Protein AF-A0A538SLN0-F1 (afdb_monomer_lite)

Sequence (175 aa):
MKGQFVSRYSLSHVSDPDLVRGLASAVGQDRSATAVVLAHLAEFDARRLYVPAAFPSTYLYCLHELHLSEDAAYKRIQAARAARQFPAIFEAMAEGRLHLRGVNLLAPYLTPENADALLQAAANKTTREIEQLLAERFPRSETLALVQAIPRHRPCPRTSVRRCPFRRARRTASE

Foldseek 3Di:
DDDPPPPPPDCVVPDPVRVVVVVVVVVLVVLLVLLVVLQVLLVCQVVVVCVVVVHPHSQVCCCPVVVDDNVRSVLSNLLSVLCVVPVVSSVLSSRVQDDSLLSNLCSVVDDPVCNVVLSVVSGPDDPVVSVVVCCVVPPPPPPPPPPPPDPDDDPDPDDDDPDDDDDDDDDDDDD

Structure (mmCIF, N/CA/C/O backbone):
data_AF-A0A538SLN0-F1
#
_entry.id   AF-A0A538SLN0-F1
#
loop_
_atom_site.group_PDB
_atom_site.id
_atom_site.type_symbol
_atom_site.label_atom_id
_atom_site.label_alt_id
_atom_site.label_comp_id
_atom_site.label_asym_id
_atom_site.label_entity_id
_atom_site.label_seq_id
_atom_site.pdbx_PDB_ins_code
_atom_site.Cartn_x
_atom_site.Cartn_y
_atom_site.Cartn_z
_atom_site.occupancy
_atom_site.B_iso_or_equiv
_atom_site.auth_seq_id
_atom_site.auth_comp_id
_atom_site.auth_asym_id
_atom_site.auth_atom_id
_atom_site.pdbx_PDB_model_num
ATOM 1 N N . MET A 1 1 ? 24.885 -24.622 -32.266 1.00 38.75 1 MET A N 1
ATOM 2 C CA . MET A 1 1 ? 23.786 -24.116 -31.415 1.00 38.75 1 MET A CA 1
ATOM 3 C C . MET A 1 1 ? 24.376 -23.649 -30.091 1.00 38.75 1 MET A C 1
ATOM 5 O O . MET A 1 1 ? 24.806 -24.488 -29.314 1.00 38.75 1 MET A O 1
ATOM 9 N N . LYS A 1 2 ? 24.490 -22.338 -29.854 1.00 40.22 2 LYS A N 1
ATOM 10 C CA . LYS A 1 2 ? 24.862 -21.797 -28.536 1.00 40.22 2 LYS A CA 1
ATOM 11 C C . LYS A 1 2 ? 23.655 -21.030 -28.011 1.00 40.22 2 LYS A C 1
ATOM 13 O O . LYS A 1 2 ? 23.376 -19.937 -28.488 1.00 40.22 2 LYS A O 1
ATOM 18 N N . GLY A 1 3 ? 22.909 -21.649 -27.101 1.00 48.75 3 GLY A N 1
ATOM 19 C CA . GLY A 1 3 ? 21.837 -20.978 -26.377 1.00 48.75 3 GLY A CA 1
ATOM 20 C C . GLY A 1 3 ? 22.459 -19.972 -25.419 1.00 48.75 3 GLY A C 1
ATOM 21 O O . GLY A 1 3 ? 23.083 -20.361 -24.435 1.00 48.75 3 GLY A O 1
ATOM 22 N N . GLN A 1 4 ? 22.340 -18.683 -25.728 1.00 55.88 4 GLN A N 1
ATOM 23 C CA . GLN A 1 4 ? 22.561 -17.640 -24.735 1.00 55.88 4 GLN A CA 1
ATOM 24 C C . GLN A 1 4 ? 21.458 -17.771 -23.686 1.00 55.88 4 GLN A C 1
ATOM 26 O O . GLN A 1 4 ? 20.290 -17.517 -23.971 1.00 55.88 4 GLN A O 1
ATOM 31 N N . PHE A 1 5 ? 21.829 -18.156 -22.466 1.00 55.94 5 PHE A N 1
ATOM 32 C CA . PHE A 1 5 ? 20.989 -17.917 -21.299 1.00 55.94 5 PHE A CA 1
ATOM 33 C C . PHE A 1 5 ? 21.008 -16.413 -21.026 1.00 55.94 5 PHE A C 1
ATOM 35 O O . PHE A 1 5 ? 21.814 -15.914 -20.242 1.00 55.94 5 PHE A O 1
ATOM 42 N N . VAL A 1 6 ? 20.160 -15.667 -21.732 1.00 64.19 6 VAL A N 1
ATOM 43 C CA . VAL A 1 6 ? 19.895 -14.275 -21.381 1.00 64.19 6 VAL A CA 1
ATOM 44 C C . VAL A 1 6 ? 19.173 -14.312 -20.039 1.00 64.19 6 VAL A C 1
ATOM 46 O O . VAL A 1 6 ? 18.094 -14.892 -19.919 1.00 64.19 6 VAL A O 1
ATOM 49 N N . SER A 1 7 ? 19.807 -13.758 -19.003 1.00 82.44 7 SER A N 1
ATOM 50 C CA . SER A 1 7 ? 19.162 -13.584 -17.702 1.00 82.44 7 SER A CA 1
ATOM 51 C C . SER A 1 7 ? 17.838 -12.854 -17.907 1.00 82.44 7 SER A C 1
ATOM 53 O O . SER A 1 7 ? 17.802 -11.844 -18.608 1.00 82.44 7 SER A O 1
ATOM 55 N N . ARG A 1 8 ? 16.768 -13.318 -17.253 1.00 84.31 8 ARG A N 1
ATOM 56 C CA . ARG A 1 8 ? 15.438 -12.683 -17.292 1.00 84.31 8 ARG A CA 1
ATOM 57 C C . ARG A 1 8 ? 15.473 -11.186 -16.944 1.00 84.31 8 ARG A C 1
ATOM 59 O O . ARG A 1 8 ? 14.559 -10.455 -17.303 1.00 84.31 8 ARG A O 1
ATOM 66 N N . TYR A 1 9 ? 16.518 -10.740 -16.250 1.00 87.75 9 TYR A N 1
ATOM 67 C CA . TYR A 1 9 ? 16.707 -9.359 -15.810 1.00 87.75 9 TYR A CA 1
ATOM 68 C C . TYR A 1 9 ? 17.634 -8.534 -16.721 1.00 87.75 9 TYR A C 1
ATOM 70 O O . TYR A 1 9 ? 17.877 -7.364 -16.443 1.00 87.75 9 TYR A O 1
ATOM 78 N N . SER A 1 10 ? 18.175 -9.116 -17.797 1.00 93.25 10 SER A N 1
ATOM 79 C CA . SER A 1 10 ? 19.010 -8.397 -18.762 1.00 93.25 10 SER A CA 1
ATOM 80 C C . SER A 1 10 ? 18.136 -7.747 -19.833 1.00 93.25 10 SER A C 1
ATOM 82 O O . SER A 1 10 ? 17.541 -8.440 -20.652 1.00 93.25 10 SER A O 1
ATOM 84 N N . LEU A 1 11 ? 18.076 -6.413 -19.835 1.00 93.56 11 LEU A N 1
ATOM 85 C CA . LEU A 1 11 ? 17.274 -5.621 -20.780 1.00 93.56 11 LEU A CA 1
ATOM 86 C C . LEU A 1 11 ? 18.130 -4.860 -21.806 1.00 93.56 11 LEU A C 1
ATOM 88 O O . LEU A 1 11 ? 17.611 -4.028 -22.537 1.00 93.56 11 LEU A O 1
ATOM 92 N N . SER A 1 12 ? 19.432 -5.152 -21.904 1.00 92.75 12 SER A N 1
ATOM 93 C CA . SER A 1 12 ? 20.372 -4.442 -22.793 1.00 92.75 12 SER A CA 1
ATOM 94 C C . SER A 1 12 ? 20.093 -4.612 -24.291 1.00 92.75 12 SER A C 1
ATOM 96 O O . SER A 1 12 ? 20.708 -3.940 -25.109 1.00 92.75 12 SER A O 1
ATOM 98 N N . HIS A 1 13 ? 19.209 -5.541 -24.650 1.00 89.88 13 HIS A N 1
ATOM 99 C CA . HIS A 1 13 ? 18.777 -5.810 -26.020 1.00 89.88 13 HIS A CA 1
ATOM 100 C C . HIS A 1 13 ? 17.429 -5.151 -26.362 1.00 89.88 13 HIS A C 1
ATOM 102 O O . HIS A 1 13 ? 16.971 -5.261 -27.497 1.00 89.88 13 HIS A O 1
ATOM 108 N N . VAL A 1 14 ? 16.772 -4.515 -25.386 1.00 93.75 14 VAL A N 1
ATOM 109 C CA . VAL A 1 14 ? 15.474 -3.853 -25.553 1.00 93.75 14 VAL A CA 1
ATOM 110 C C . VAL A 1 14 ? 15.706 -2.420 -26.027 1.00 93.75 14 VAL A C 1
ATOM 112 O O . VAL A 1 14 ? 16.614 -1.749 -25.543 1.00 93.75 14 VAL A O 1
ATOM 115 N N . SER A 1 15 ? 14.891 -1.950 -26.972 1.00 96.69 15 SER A N 1
ATOM 116 C CA . SER A 1 15 ? 14.967 -0.569 -27.457 1.00 96.69 15 SER A CA 1
ATOM 117 C C . SER A 1 15 ? 14.507 0.428 -26.386 1.00 96.69 15 SER A C 1
ATOM 119 O O . SER A 1 15 ? 13.647 0.105 -25.568 1.00 96.69 15 SER A O 1
ATOM 121 N N . ASP A 1 16 ? 15.012 1.663 -26.416 1.00 97.62 16 ASP A N 1
ATOM 122 C CA . ASP A 1 16 ? 14.587 2.727 -25.494 1.00 97.62 16 ASP A CA 1
ATOM 123 C C . ASP A 1 16 ? 13.054 2.928 -25.425 1.00 97.62 16 ASP A C 1
ATOM 125 O O . ASP A 1 16 ? 12.511 2.935 -24.314 1.00 97.62 16 ASP A O 1
ATOM 129 N N . PRO A 1 17 ? 12.302 3.051 -26.544 1.00 97.38 17 PRO A N 1
ATOM 130 C CA . PRO A 1 17 ? 10.849 3.223 -26.470 1.00 97.38 17 PRO A CA 1
ATOM 131 C C . PRO A 1 17 ? 10.124 1.993 -25.907 1.00 97.38 17 PRO A C 1
ATOM 133 O O . PRO A 1 17 ? 9.121 2.145 -25.201 1.00 97.38 17 PRO A O 1
ATOM 136 N N . ASP A 1 18 ? 10.621 0.782 -26.175 1.00 96.88 18 ASP A N 1
ATOM 137 C CA . ASP A 1 18 ? 1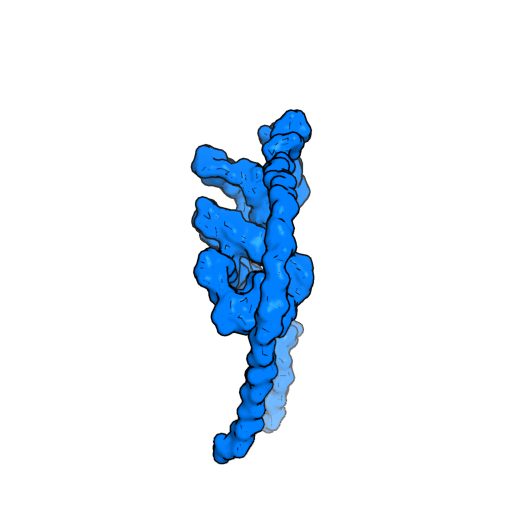0.053 -0.441 -25.603 1.00 96.88 18 ASP A CA 1
ATOM 138 C C . ASP A 1 18 ? 10.379 -0.565 -24.113 1.00 96.88 18 ASP A C 1
ATOM 140 O O . ASP A 1 18 ? 9.531 -1.003 -23.335 1.00 96.88 18 ASP A O 1
ATOM 144 N N . LEU A 1 19 ? 11.565 -0.119 -23.692 1.00 96.56 19 LEU A N 1
ATOM 145 C CA . LEU A 1 19 ? 11.981 -0.103 -22.294 1.00 96.56 19 LEU A CA 1
ATOM 146 C C . LEU A 1 19 ? 11.120 0.861 -21.472 1.00 96.56 19 LEU A C 1
ATOM 148 O O . LEU A 1 19 ? 10.648 0.491 -20.398 1.00 96.56 19 LEU A O 1
ATOM 152 N N . VAL A 1 20 ? 10.843 2.064 -21.989 1.00 98.06 20 VAL A N 1
ATOM 153 C CA . VAL A 1 20 ? 9.948 3.036 -21.337 1.00 98.06 20 VAL A CA 1
ATOM 154 C C . VAL A 1 20 ? 8.532 2.470 -21.191 1.00 98.06 20 VAL A C 1
ATOM 156 O O . VAL A 1 20 ? 7.943 2.537 -20.109 1.00 98.06 20 VAL A O 1
ATOM 159 N N . ARG A 1 21 ? 7.987 1.859 -22.253 1.00 97.75 21 ARG A N 1
ATOM 160 C CA . ARG A 1 21 ? 6.654 1.233 -22.216 1.00 97.75 21 ARG A CA 1
ATOM 161 C C . ARG A 1 21 ? 6.613 0.045 -21.254 1.00 97.75 21 ARG A C 1
ATOM 163 O O . ARG A 1 21 ? 5.665 -0.091 -20.480 1.00 97.75 21 ARG A O 1
ATOM 170 N N . GLY A 1 22 ? 7.648 -0.791 -21.286 1.00 96.62 22 GLY A N 1
ATOM 171 C CA . GLY A 1 22 ? 7.808 -1.942 -20.406 1.00 96.62 22 GLY A CA 1
ATOM 172 C C . GLY A 1 22 ? 7.882 -1.534 -18.938 1.00 96.62 22 GLY A C 1
ATOM 173 O O . GLY A 1 22 ? 7.190 -2.122 -18.110 1.00 96.62 22 GLY A O 1
ATOM 174 N N . LEU A 1 23 ? 8.637 -0.478 -18.620 1.00 96.94 23 LEU A N 1
ATOM 175 C CA . LEU A 1 23 ? 8.727 0.073 -17.270 1.00 96.94 23 LEU A CA 1
ATOM 176 C C . LEU A 1 23 ? 7.368 0.584 -16.776 1.00 96.94 23 LEU A C 1
ATOM 178 O O . LEU A 1 23 ? 6.952 0.235 -15.674 1.00 96.94 23 LEU A O 1
ATOM 182 N N . ALA A 1 24 ? 6.651 1.363 -17.592 1.00 96.88 24 ALA A N 1
ATOM 183 C CA . ALA A 1 24 ? 5.323 1.862 -17.232 1.00 96.88 24 ALA A CA 1
ATOM 184 C C . ALA A 1 24 ? 4.331 0.713 -16.967 1.00 96.88 24 ALA A C 1
ATOM 186 O O . ALA A 1 24 ? 3.612 0.729 -15.966 1.00 96.88 24 ALA A O 1
ATOM 187 N N . SER A 1 25 ? 4.346 -0.319 -17.817 1.00 96.56 25 SER A N 1
ATOM 188 C CA . SER A 1 25 ? 3.527 -1.522 -17.636 1.00 96.56 25 SER A CA 1
ATOM 189 C C . SER A 1 25 ? 3.895 -2.284 -16.362 1.00 96.56 25 SER A C 1
ATOM 191 O O . SER A 1 25 ? 3.007 -2.684 -15.610 1.00 96.56 25 SER A O 1
ATOM 193 N N . ALA A 1 26 ? 5.189 -2.480 -16.095 1.00 96.75 26 ALA A N 1
ATOM 194 C CA . ALA A 1 26 ? 5.661 -3.186 -14.906 1.00 96.75 26 ALA A CA 1
ATOM 195 C C . ALA A 1 26 ? 5.259 -2.454 -13.618 1.00 96.75 26 ALA A C 1
ATOM 197 O O . ALA A 1 26 ? 4.788 -3.082 -12.674 1.00 96.75 26 ALA A O 1
ATOM 198 N N . VAL A 1 27 ? 5.361 -1.123 -13.599 1.00 97.25 27 VAL A N 1
ATOM 199 C CA . VAL A 1 27 ? 4.916 -0.301 -12.465 1.00 97.25 27 VAL A CA 1
ATOM 200 C C . VAL A 1 27 ? 3.396 -0.373 -12.277 1.00 97.25 27 VAL A C 1
ATOM 202 O O . VAL A 1 27 ? 2.927 -0.449 -11.144 1.00 97.25 27 VAL A O 1
ATOM 205 N N . GLY A 1 28 ? 2.607 -0.381 -13.355 1.00 96.62 28 GLY A N 1
ATOM 206 C CA . GLY A 1 28 ? 1.153 -0.574 -13.265 1.00 96.62 28 GLY A CA 1
ATOM 207 C C . GLY A 1 28 ? 0.771 -1.933 -12.664 1.00 96.62 28 GLY A C 1
ATOM 208 O O . GLY A 1 28 ? -0.103 -2.017 -11.797 1.00 96.62 28 GLY A O 1
ATOM 209 N N . GLN A 1 29 ? 1.479 -2.991 -13.065 1.00 97.19 29 GLN A N 1
ATOM 210 C CA . GLN A 1 29 ? 1.306 -4.335 -12.508 1.00 97.19 29 GLN A CA 1
ATOM 211 C C . GLN A 1 29 ? 1.722 -4.400 -11.033 1.00 97.19 29 GLN A C 1
ATOM 213 O O . GLN A 1 29 ? 1.001 -4.989 -10.232 1.00 97.19 29 GLN A O 1
ATOM 218 N N . ASP A 1 30 ? 2.829 -3.755 -10.653 1.00 96.94 30 ASP A N 1
ATOM 219 C CA . ASP A 1 30 ? 3.296 -3.676 -9.261 1.00 96.94 30 ASP A CA 1
ATOM 220 C C . ASP A 1 30 ? 2.280 -2.974 -8.344 1.00 96.94 30 ASP A C 1
ATOM 222 O O . ASP A 1 30 ? 1.961 -3.461 -7.255 1.00 96.94 30 ASP A O 1
ATOM 226 N N . ARG A 1 31 ? 1.692 -1.868 -8.812 1.00 96.88 31 ARG A N 1
ATOM 227 C CA . ARG A 1 31 ? 0.626 -1.145 -8.099 1.00 96.88 31 ARG A CA 1
ATOM 228 C C . ARG A 1 31 ? -0.614 -2.009 -7.898 1.00 96.88 31 ARG A C 1
ATOM 230 O O . ARG A 1 31 ? -1.111 -2.115 -6.775 1.00 96.88 31 ARG A O 1
ATOM 237 N N . SER A 1 32 ? -1.065 -2.675 -8.960 1.00 96.56 32 SER A N 1
ATOM 238 C CA . SER A 1 32 ? -2.210 -3.592 -8.914 1.00 96.56 32 SER A CA 1
ATOM 239 C C . SER A 1 32 ? -1.949 -4.761 -7.960 1.00 96.56 32 SER A C 1
ATOM 241 O O . SER A 1 32 ? -2.767 -5.051 -7.089 1.00 96.56 32 SER A O 1
ATOM 243 N N . ALA A 1 33 ? -0.773 -5.387 -8.048 1.00 97.56 33 ALA A N 1
ATOM 244 C CA . ALA A 1 33 ? -0.363 -6.457 -7.143 1.00 97.56 33 ALA A CA 1
ATOM 245 C C . ALA A 1 33 ? -0.309 -5.978 -5.684 1.00 97.56 33 ALA A C 1
ATOM 247 O O . ALA A 1 33 ? -0.776 -6.673 -4.782 1.00 97.56 33 ALA A O 1
ATOM 248 N N . THR A 1 34 ? 0.193 -4.766 -5.442 1.00 97.00 34 THR A N 1
ATOM 249 C CA . THR A 1 34 ? 0.217 -4.169 -4.104 1.00 97.00 34 THR A CA 1
ATOM 250 C C . THR A 1 34 ? -1.195 -3.959 -3.555 1.00 97.00 34 THR A C 1
ATOM 252 O O . THR A 1 34 ? -1.438 -4.292 -2.396 1.00 97.00 34 THR A O 1
ATOM 255 N N . ALA A 1 35 ? -2.139 -3.462 -4.360 1.00 97.81 35 ALA A N 1
ATOM 256 C CA . ALA A 1 35 ? -3.534 -3.313 -3.943 1.00 97.81 35 ALA A CA 1
ATOM 257 C C . ALA A 1 35 ? -4.163 -4.668 -3.564 1.00 97.81 35 ALA A C 1
ATOM 259 O O . ALA A 1 35 ? -4.789 -4.783 -2.508 1.00 97.81 35 ALA A O 1
ATOM 260 N N . VAL A 1 36 ? -3.906 -5.717 -4.355 1.00 98.12 36 VAL A N 1
ATOM 261 C CA . VAL A 1 36 ? -4.336 -7.092 -4.046 1.00 98.12 36 VAL A CA 1
ATOM 262 C C . VAL A 1 36 ? -3.742 -7.581 -2.723 1.00 98.12 36 VAL A C 1
ATOM 264 O O . VAL A 1 36 ? -4.471 -8.123 -1.890 1.00 98.12 36 VAL A O 1
ATOM 267 N N . VAL A 1 37 ? -2.442 -7.368 -2.489 1.00 97.94 37 VAL A N 1
ATOM 268 C CA . VAL A 1 37 ? -1.783 -7.725 -1.221 1.00 97.94 37 VAL A CA 1
ATOM 269 C C . VAL A 1 37 ? -2.442 -7.011 -0.043 1.00 97.94 37 VAL A C 1
ATOM 271 O O . VAL A 1 37 ? -2.706 -7.643 0.978 1.00 97.94 37 VAL A O 1
ATOM 274 N N . LEU A 1 38 ? -2.738 -5.715 -0.171 1.00 98.25 38 LEU A N 1
ATOM 275 C CA . LEU A 1 38 ? -3.396 -4.959 0.893 1.00 98.25 38 LEU A CA 1
ATOM 276 C C . LEU A 1 38 ? -4.810 -5.470 1.174 1.00 98.25 38 LEU A C 1
ATOM 278 O O . LEU A 1 38 ? -5.176 -5.557 2.342 1.00 98.25 38 LEU A O 1
ATOM 282 N N . ALA A 1 39 ? -5.579 -5.846 0.150 1.00 98.38 39 ALA A N 1
ATOM 283 C CA . ALA A 1 39 ? -6.915 -6.410 0.334 1.00 98.38 39 ALA A CA 1
ATOM 284 C C . ALA A 1 39 ? -6.868 -7.740 1.108 1.00 98.38 39 ALA A C 1
ATOM 286 O O . ALA A 1 39 ? -7.604 -7.926 2.078 1.00 98.38 39 ALA A O 1
ATOM 287 N N . HIS A 1 40 ? -5.938 -8.633 0.749 1.00 98.56 40 HIS A N 1
ATOM 288 C CA . HIS A 1 40 ? -5.734 -9.894 1.469 1.00 98.56 40 HIS A CA 1
ATOM 289 C C . HIS A 1 40 ? -5.265 -9.656 2.902 1.00 98.56 40 HIS A C 1
ATOM 291 O O . HIS A 1 40 ? -5.788 -10.265 3.833 1.00 98.56 40 HIS A O 1
ATOM 297 N N . LEU A 1 41 ? -4.299 -8.756 3.092 1.00 98.31 41 LEU A N 1
ATOM 298 C CA . LEU A 1 41 ? -3.776 -8.425 4.411 1.00 98.31 41 LEU A CA 1
ATOM 299 C C . LEU A 1 41 ? -4.856 -7.806 5.305 1.00 98.31 41 LEU A C 1
ATOM 301 O O . LEU A 1 41 ? -4.904 -8.105 6.496 1.00 98.31 41 LEU A O 1
ATOM 305 N N . ALA A 1 42 ? -5.736 -6.981 4.737 1.00 98.25 42 ALA A N 1
ATOM 306 C CA . ALA A 1 42 ? -6.834 -6.366 5.465 1.00 98.25 42 ALA A CA 1
ATOM 307 C C . ALA A 1 42 ? -7.820 -7.410 5.995 1.00 98.25 42 ALA A C 1
ATOM 309 O O . ALA A 1 42 ? -8.207 -7.358 7.164 1.00 98.25 42 ALA A O 1
ATOM 310 N N . GLU A 1 43 ? -8.193 -8.379 5.157 1.00 98.44 43 GLU A N 1
ATOM 311 C CA . GLU A 1 43 ? -9.088 -9.461 5.564 1.00 98.44 43 GLU A CA 1
ATOM 312 C C . GLU A 1 43 ? -8.402 -10.431 6.535 1.00 98.44 43 GLU A C 1
ATOM 314 O O . GLU A 1 43 ? -9.001 -10.857 7.523 1.00 98.44 43 GLU A O 1
ATOM 319 N N . PHE A 1 44 ? -7.121 -10.732 6.306 1.00 98.50 44 PHE A N 1
ATOM 320 C CA . PHE A 1 44 ? -6.297 -11.554 7.191 1.00 98.50 44 PHE A CA 1
ATOM 321 C C . PHE A 1 44 ? -6.204 -10.957 8.605 1.00 98.50 44 PHE A C 1
ATOM 323 O O . PHE A 1 44 ? -6.381 -11.675 9.595 1.00 98.50 44 PHE A O 1
ATOM 330 N N . ASP A 1 45 ? -5.965 -9.645 8.705 1.00 97.62 45 ASP A N 1
ATOM 331 C CA . ASP A 1 45 ? -5.909 -8.907 9.971 1.00 97.62 45 ASP A CA 1
ATOM 332 C C . ASP A 1 45 ? -7.286 -8.866 10.649 1.00 97.62 45 ASP A C 1
ATOM 334 O O . ASP A 1 45 ? -7.395 -9.180 11.836 1.00 97.62 45 ASP A O 1
ATOM 338 N N . ALA A 1 46 ? -8.352 -8.581 9.890 1.00 97.69 46 ALA A N 1
ATOM 339 C CA . ALA A 1 46 ? -9.721 -8.507 10.403 1.00 97.69 46 ALA A CA 1
ATOM 340 C C . ALA A 1 46 ? -10.229 -9.848 10.956 1.00 97.69 46 ALA A C 1
ATOM 342 O O . ALA A 1 46 ? -10.843 -9.888 12.023 1.00 97.69 46 ALA A O 1
ATOM 343 N N . ARG A 1 47 ? -9.932 -10.955 10.265 1.00 98.25 47 ARG A N 1
ATOM 344 C CA . ARG A 1 47 ? -10.253 -12.321 10.712 1.00 98.25 47 ARG A CA 1
ATOM 345 C C . ARG A 1 47 ? -9.290 -12.858 11.767 1.00 98.25 47 ARG A C 1
ATOM 347 O O . ARG A 1 47 ? -9.499 -13.955 12.279 1.00 98.25 47 ARG A O 1
ATOM 354 N N . ARG A 1 48 ? -8.234 -12.106 12.092 1.00 97.62 48 ARG A N 1
ATOM 355 C CA . ARG A 1 48 ? -7.177 -12.490 13.034 1.00 97.62 48 ARG A CA 1
ATOM 356 C C . ARG A 1 48 ? -6.535 -13.838 12.691 1.00 97.62 48 ARG A C 1
ATOM 358 O O . ARG A 1 48 ? -6.233 -14.629 13.584 1.00 97.62 48 ARG A O 1
ATOM 365 N N . LEU A 1 49 ? -6.293 -14.095 11.403 1.00 98.19 49 LEU A N 1
ATOM 366 C CA . LEU A 1 49 ? -5.736 -15.370 10.919 1.00 98.19 49 LEU A CA 1
ATOM 367 C C . LEU A 1 49 ? -4.292 -15.626 11.386 1.00 98.19 49 LEU A C 1
ATOM 369 O O . LEU A 1 49 ? -3.822 -16.759 11.348 1.00 98.19 49 LEU A O 1
ATOM 373 N N . TYR A 1 50 ? -3.619 -14.611 11.931 1.00 97.25 50 TYR A N 1
ATOM 374 C CA . TYR A 1 50 ? -2.352 -14.779 12.641 1.00 97.25 50 TYR A CA 1
ATOM 375 C C . TYR A 1 50 ? -2.477 -15.671 13.892 1.00 97.25 50 TYR A C 1
ATOM 377 O O . TYR A 1 50 ? -1.507 -16.322 14.267 1.00 97.25 50 TYR A O 1
ATOM 385 N N . VAL A 1 51 ? -3.660 -15.749 14.521 1.00 97.69 51 VAL A N 1
ATOM 386 C CA . VAL A 1 51 ? -3.898 -16.575 15.718 1.00 97.69 51 VAL A CA 1
ATOM 387 C C . VAL A 1 51 ? -3.808 -18.077 15.412 1.00 97.69 51 VAL A C 1
ATOM 389 O O . VAL A 1 51 ? -2.982 -18.742 16.039 1.00 97.69 51 VAL A O 1
ATOM 392 N N . PRO A 1 52 ? -4.592 -18.647 14.469 1.00 97.50 52 PRO A N 1
ATOM 393 C CA . PRO A 1 52 ? -4.450 -20.058 14.102 1.00 97.50 52 PRO A CA 1
ATOM 394 C C . PRO A 1 52 ? -3.091 -20.378 13.464 1.00 97.50 52 PRO A C 1
ATOM 396 O O . PRO A 1 52 ? -2.641 -21.515 13.558 1.00 97.50 52 PRO A O 1
ATOM 399 N N . ALA A 1 53 ? -2.401 -19.385 12.892 1.00 95.31 53 ALA A N 1
ATOM 400 C CA . ALA A 1 53 ? -1.024 -19.519 12.414 1.00 95.31 53 ALA A CA 1
ATOM 401 C C . ALA A 1 53 ? 0.039 -19.502 13.540 1.00 95.31 53 ALA A C 1
ATOM 403 O O . ALA A 1 53 ? 1.229 -19.530 13.249 1.00 95.31 53 ALA A O 1
ATOM 404 N N . ALA A 1 54 ? -0.364 -19.465 14.817 1.00 97.50 54 ALA A N 1
ATOM 405 C CA . ALA A 1 54 ? 0.513 -19.438 15.994 1.00 97.50 54 ALA A CA 1
ATOM 406 C C . ALA A 1 54 ? 1.409 -18.188 16.121 1.00 97.50 54 ALA A C 1
ATOM 408 O O . ALA A 1 54 ? 2.458 -18.228 16.766 1.00 97.50 54 ALA A O 1
ATOM 409 N N . PHE A 1 55 ? 0.958 -17.051 15.588 1.00 97.62 55 PHE A N 1
ATOM 410 C CA . PHE A 1 55 ? 1.597 -15.753 15.784 1.00 97.62 55 PHE A CA 1
ATOM 411 C C . PHE A 1 55 ? 0.806 -14.883 16.771 1.00 97.62 55 PHE A C 1
ATOM 413 O O . PHE A 1 55 ? -0.424 -14.925 16.811 1.00 97.62 55 PHE A O 1
ATOM 420 N N . PRO A 1 56 ? 1.478 -14.037 17.568 1.00 96.12 56 PRO A N 1
ATOM 421 C CA . PRO A 1 56 ? 0.806 -13.148 18.518 1.00 96.12 56 PRO A CA 1
ATOM 422 C C . PRO A 1 56 ? 0.177 -11.906 17.856 1.00 96.12 56 PRO A C 1
ATOM 424 O O . PRO A 1 56 ? -0.666 -11.249 18.467 1.00 96.12 56 PRO A O 1
ATOM 427 N N . SER A 1 57 ? 0.569 -11.559 16.625 1.00 97.38 57 SER A N 1
ATOM 428 C CA . SER A 1 57 ? 0.035 -10.413 15.878 1.00 97.38 57 SER A CA 1
ATOM 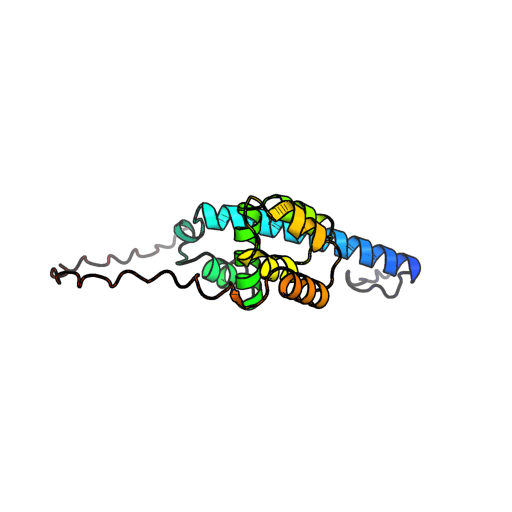429 C C . SER A 1 57 ? 0.253 -10.562 14.369 1.00 97.38 57 SER A C 1
ATOM 431 O O . SER A 1 57 ? 1.185 -11.243 13.938 1.00 97.38 57 SER A O 1
ATOM 433 N N . THR A 1 58 ? -0.552 -9.857 13.565 1.00 97.88 58 THR A N 1
ATOM 434 C CA . THR A 1 58 ? -0.341 -9.718 12.110 1.00 97.88 58 THR A CA 1
ATOM 435 C C . THR A 1 58 ? 1.048 -9.175 11.788 1.00 97.88 58 THR A C 1
ATOM 437 O O . THR A 1 58 ? 1.675 -9.616 10.835 1.00 97.88 58 THR A O 1
ATOM 440 N N . TYR A 1 59 ? 1.560 -8.256 12.610 1.00 98.25 59 TYR A N 1
ATOM 441 C CA . TYR A 1 59 ? 2.900 -7.701 12.439 1.00 98.25 59 TYR A CA 1
ATOM 442 C C . TYR A 1 59 ? 3.978 -8.787 12.492 1.00 98.25 59 TYR A C 1
ATOM 444 O O . TYR A 1 59 ? 4.768 -8.897 11.560 1.00 98.25 59 TYR A O 1
ATOM 452 N N . LEU A 1 60 ? 3.974 -9.639 13.525 1.00 98.25 60 LEU A N 1
ATOM 453 C CA . LEU A 1 60 ? 4.963 -10.715 13.635 1.00 98.25 60 LEU A CA 1
ATOM 454 C C . LEU A 1 60 ? 4.780 -11.795 12.562 1.00 98.25 60 LEU A C 1
ATOM 456 O O . LEU A 1 60 ? 5.778 -12.325 12.082 1.00 98.25 60 LEU A O 1
ATOM 460 N N . TYR A 1 61 ? 3.546 -12.058 12.124 1.00 98.38 61 TYR A N 1
ATOM 461 C CA . TYR A 1 61 ? 3.300 -12.899 10.950 1.00 98.38 61 TYR A CA 1
ATOM 462 C C . TYR A 1 61 ? 3.960 -12.312 9.689 1.00 98.38 61 TYR A C 1
ATOM 464 O O . TYR A 1 61 ? 4.681 -13.004 8.977 1.00 98.38 61 TYR A O 1
ATOM 472 N N . CYS A 1 62 ? 3.789 -11.011 9.436 1.00 98.12 62 CYS A N 1
ATOM 473 C CA . CYS A 1 62 ? 4.397 -10.341 8.287 1.00 98.12 62 CYS A CA 1
ATOM 474 C C . CYS A 1 62 ? 5.933 -10.390 8.291 1.00 98.12 62 CYS A C 1
ATOM 476 O O . CYS A 1 62 ? 6.523 -10.529 7.222 1.00 98.12 62 CYS A O 1
ATOM 478 N N . LEU A 1 63 ? 6.582 -10.276 9.455 1.00 98.19 63 LEU A N 1
ATOM 479 C CA . LEU A 1 63 ? 8.047 -10.333 9.536 1.00 98.19 63 LEU A CA 1
ATOM 480 C C . LEU A 1 63 ? 8.588 -11.749 9.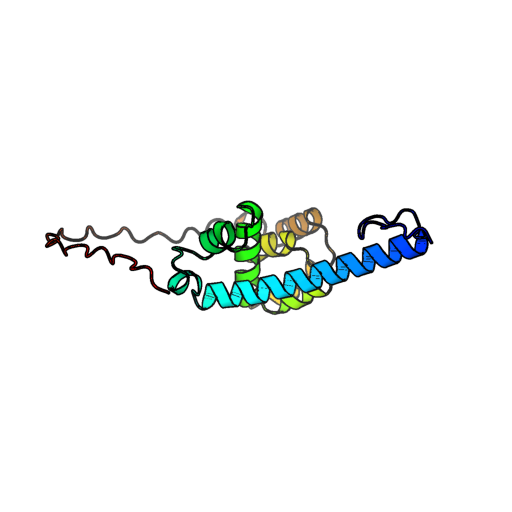329 1.00 98.19 63 LEU A C 1
ATOM 482 O O . LEU A 1 63 ? 9.558 -11.949 8.603 1.00 98.19 63 LEU A O 1
ATOM 486 N N . HIS A 1 64 ? 7.983 -12.731 9.996 1.00 97.94 64 HIS A N 1
ATOM 487 C CA . HIS A 1 64 ? 8.553 -14.072 10.079 1.00 97.94 64 HIS A CA 1
ATOM 488 C C . HIS A 1 64 ? 8.075 -15.007 8.970 1.00 97.94 64 HIS A C 1
ATOM 490 O O . HIS A 1 64 ? 8.885 -15.787 8.483 1.00 97.94 64 HIS A O 1
ATOM 496 N N . GLU A 1 65 ? 6.807 -14.913 8.563 1.00 97.62 65 GLU A N 1
ATOM 497 C CA . GLU A 1 65 ? 6.225 -15.782 7.531 1.00 97.62 65 GLU A CA 1
ATOM 498 C C . GLU A 1 65 ? 6.288 -15.137 6.142 1.00 97.62 65 GLU A C 1
ATOM 500 O O . GLU A 1 65 ? 6.597 -15.794 5.156 1.00 97.62 65 GLU A O 1
ATOM 505 N N . LEU A 1 66 ? 6.017 -13.830 6.049 1.00 97.00 66 LEU A N 1
ATOM 506 C CA . LEU A 1 66 ? 6.035 -13.110 4.765 1.00 97.00 66 LEU A CA 1
ATOM 507 C C . LEU A 1 66 ? 7.367 -12.406 4.475 1.00 97.00 66 LEU A C 1
ATOM 509 O O . LEU A 1 66 ? 7.498 -11.767 3.431 1.00 97.00 66 LEU A O 1
ATOM 513 N N . HIS A 1 67 ? 8.335 -12.499 5.392 1.00 97.88 67 HIS A N 1
ATOM 514 C CA . HIS A 1 67 ? 9.677 -11.920 5.263 1.00 97.88 67 HIS A CA 1
ATOM 515 C C . HIS A 1 67 ? 9.691 -10.426 4.898 1.00 97.88 67 HIS A C 1
ATOM 517 O O . HIS A 1 67 ? 10.584 -9.945 4.199 1.00 97.88 67 HIS A O 1
ATOM 523 N N . LEU A 1 68 ? 8.694 -9.673 5.368 1.00 97.69 68 LEU A N 1
ATOM 524 C CA . LEU A 1 68 ? 8.669 -8.224 5.211 1.00 97.69 68 LEU A CA 1
ATOM 525 C C . LEU A 1 68 ? 9.616 -7.571 6.220 1.00 97.69 68 LEU A C 1
ATOM 527 O O . LEU A 1 68 ? 9.755 -8.041 7.347 1.00 97.69 68 LEU A O 1
ATOM 531 N N . SER A 1 69 ? 10.214 -6.440 5.843 1.00 98.06 69 SER A N 1
ATOM 532 C CA . SER A 1 69 ? 10.883 -5.578 6.818 1.00 98.06 69 SER A CA 1
ATOM 533 C C . SER A 1 69 ? 9.874 -4.950 7.782 1.00 98.06 69 SER A C 1
ATOM 535 O O . SER A 1 69 ? 8.684 -4.830 7.476 1.00 98.06 69 SER A O 1
ATOM 537 N N . GLU A 1 70 ? 10.355 -4.485 8.930 1.00 98.06 70 GLU A N 1
ATOM 538 C CA . GLU A 1 70 ? 9.572 -3.816 9.971 1.00 98.06 70 GLU A CA 1
ATOM 539 C C . GLU A 1 70 ? 8.759 -2.647 9.406 1.00 98.06 70 GLU A C 1
ATOM 541 O O . GLU A 1 70 ? 7.543 -2.552 9.594 1.00 98.06 70 GLU A O 1
ATOM 546 N N . ASP A 1 71 ? 9.427 -1.788 8.636 1.00 97.19 71 ASP A N 1
ATOM 547 C CA . ASP A 1 71 ? 8.813 -0.635 7.984 1.00 97.19 71 ASP A CA 1
ATOM 548 C C . ASP A 1 71 ? 7.784 -1.055 6.918 1.00 97.19 71 ASP A C 1
ATOM 550 O O . ASP A 1 71 ? 6.681 -0.501 6.854 1.00 97.19 71 ASP A O 1
ATOM 554 N N . ALA A 1 72 ? 8.104 -2.077 6.117 1.00 97.19 72 ALA A N 1
ATOM 555 C CA . ALA A 1 72 ? 7.208 -2.607 5.095 1.00 97.19 72 ALA A CA 1
ATOM 556 C C . ALA A 1 72 ? 5.937 -3.215 5.701 1.00 97.19 72 ALA A C 1
ATOM 558 O O . ALA A 1 72 ? 4.849 -2.985 5.163 1.00 97.19 72 ALA A O 1
ATOM 559 N N . ALA A 1 73 ? 6.069 -3.964 6.798 1.00 97.81 73 ALA A N 1
ATOM 560 C CA . ALA A 1 73 ? 4.960 -4.568 7.522 1.00 97.81 73 ALA A CA 1
ATOM 561 C C . ALA A 1 73 ? 4.071 -3.490 8.150 1.00 97.81 73 ALA A C 1
ATOM 563 O O . ALA A 1 73 ? 2.864 -3.479 7.915 1.00 97.81 73 ALA A O 1
ATOM 564 N N . TYR A 1 74 ? 4.660 -2.535 8.877 1.00 96.75 74 TYR A N 1
ATOM 565 C CA . TYR A 1 74 ? 3.909 -1.461 9.526 1.00 96.75 74 TYR A CA 1
ATOM 566 C C . TYR A 1 74 ? 3.091 -0.641 8.520 1.00 96.75 74 TYR A C 1
ATOM 568 O O . TYR A 1 74 ? 1.878 -0.489 8.677 1.00 96.75 74 TYR A O 1
ATOM 576 N N . LYS A 1 75 ? 3.729 -0.171 7.439 1.00 97.25 75 LYS A N 1
ATOM 577 C CA . LYS A 1 75 ? 3.072 0.644 6.405 1.00 97.25 75 LYS A CA 1
ATOM 578 C C . LYS A 1 75 ? 1.962 -0.103 5.675 1.00 97.25 75 LYS A C 1
ATOM 580 O O . LYS A 1 75 ? 0.954 0.510 5.332 1.00 97.25 75 LYS A O 1
ATOM 585 N N . ARG A 1 76 ? 2.146 -1.399 5.402 1.00 98.25 76 ARG A N 1
ATOM 586 C CA . ARG A 1 76 ? 1.130 -2.215 4.723 1.00 98.25 76 ARG A CA 1
ATOM 587 C C . ARG A 1 76 ? -0.041 -2.535 5.638 1.00 98.25 76 ARG A C 1
ATOM 589 O O . ARG A 1 76 ? -1.171 -2.426 5.190 1.00 98.25 76 ARG A O 1
ATOM 596 N N . ILE A 1 77 ? 0.199 -2.861 6.909 1.00 98.06 77 ILE A N 1
ATOM 597 C CA . ILE A 1 77 ? -0.879 -3.121 7.875 1.00 98.06 77 ILE A CA 1
ATOM 598 C C . ILE A 1 77 ? -1.725 -1.860 8.085 1.00 98.06 77 ILE A C 1
ATOM 600 O O . ILE A 1 77 ? -2.951 -1.937 8.040 1.00 98.06 77 ILE A O 1
ATOM 604 N N . GLN A 1 78 ? -1.089 -0.699 8.270 1.00 97.81 78 GLN A N 1
ATOM 605 C CA . GLN A 1 78 ? -1.797 0.578 8.408 1.00 97.81 78 GLN A CA 1
ATOM 606 C C . GLN A 1 78 ? -2.645 0.891 7.166 1.00 97.81 78 GLN A C 1
ATOM 608 O O . GLN A 1 78 ? -3.847 1.129 7.282 1.00 97.81 78 GLN A O 1
ATOM 613 N N . ALA A 1 79 ? -2.054 0.799 5.971 1.00 98.12 79 ALA A N 1
ATOM 614 C CA . ALA A 1 79 ? -2.774 1.026 4.721 1.00 98.12 79 ALA A CA 1
ATOM 615 C C . ALA A 1 79 ? -3.913 0.019 4.495 1.00 98.12 79 ALA A C 1
ATOM 617 O O . ALA A 1 79 ? -4.994 0.416 4.078 1.00 98.12 79 ALA A O 1
ATOM 618 N N . ALA A 1 80 ? -3.704 -1.263 4.805 1.00 98.38 80 ALA A N 1
ATOM 619 C CA . ALA A 1 80 ? -4.717 -2.308 4.677 1.00 98.38 80 ALA A CA 1
ATOM 620 C C . ALA A 1 80 ? -5.923 -2.048 5.595 1.00 98.38 80 ALA A C 1
ATOM 622 O O . ALA A 1 80 ? -7.072 -2.164 5.171 1.00 98.38 80 ALA A O 1
ATOM 623 N N . ARG A 1 81 ? -5.675 -1.632 6.843 1.00 98.06 81 ARG A N 1
ATOM 624 C CA . ARG A 1 81 ? -6.736 -1.262 7.791 1.00 98.06 81 ARG A CA 1
ATOM 625 C C . ARG A 1 81 ? -7.529 -0.049 7.313 1.00 98.06 81 ARG A C 1
ATOM 627 O O . ARG A 1 81 ? -8.757 -0.105 7.330 1.00 98.06 81 ARG A O 1
ATOM 634 N N . ALA A 1 82 ? -6.844 0.995 6.842 1.00 97.62 82 ALA A N 1
ATOM 635 C CA . ALA A 1 82 ? -7.488 2.180 6.278 1.00 97.62 82 ALA A CA 1
ATOM 636 C C . ALA A 1 82 ? -8.306 1.836 5.023 1.00 97.62 82 ALA A C 1
ATOM 638 O O . ALA A 1 82 ? -9.462 2.226 4.917 1.00 97.62 82 ALA A O 1
ATOM 639 N N . ALA A 1 83 ? -7.754 1.040 4.106 1.00 97.50 83 ALA A N 1
ATOM 640 C CA . ALA A 1 83 ? -8.434 0.632 2.879 1.00 97.50 83 ALA A CA 1
ATOM 641 C C . ALA A 1 83 ? -9.658 -0.258 3.137 1.00 97.50 83 ALA A C 1
ATOM 643 O O . ALA A 1 83 ? -10.644 -0.176 2.416 1.00 97.50 83 ALA A O 1
ATOM 644 N N . ARG A 1 84 ? -9.661 -1.058 4.208 1.00 97.56 84 ARG A N 1
ATOM 645 C CA . ARG A 1 84 ? -10.864 -1.792 4.625 1.00 97.56 84 ARG A CA 1
ATOM 646 C C . ARG A 1 84 ? -11.959 -0.885 5.183 1.00 97.56 84 ARG A C 1
ATOM 648 O O . ARG A 1 84 ? -13.131 -1.214 5.039 1.00 97.56 84 ARG A O 1
ATOM 655 N N . GLN A 1 85 ? -11.597 0.222 5.828 1.00 96.88 85 GLN A N 1
ATOM 656 C CA . GLN A 1 85 ? -12.565 1.233 6.266 1.00 96.88 85 GLN A CA 1
ATOM 657 C C . GLN A 1 85 ? -13.068 2.079 5.089 1.00 96.88 85 GLN A C 1
ATOM 659 O O . GLN A 1 85 ? -14.247 2.415 5.045 1.00 96.88 85 GLN A O 1
ATOM 664 N N . PHE A 1 86 ? -12.195 2.365 4.121 1.00 97.31 86 PHE A N 1
ATOM 665 C CA . PHE A 1 86 ? -12.478 3.181 2.942 1.00 97.31 86 PHE A CA 1
ATOM 666 C C . PHE A 1 86 ? -12.074 2.428 1.658 1.00 97.31 86 PHE A C 1
ATOM 668 O O . PHE A 1 86 ? -10.976 2.647 1.134 1.00 97.31 86 PHE A O 1
ATOM 675 N N . PRO A 1 87 ? -12.946 1.543 1.126 1.00 96.50 87 PRO A N 1
ATOM 676 C CA . PRO A 1 87 ? -12.612 0.644 0.013 1.00 96.50 87 PRO A CA 1
ATOM 677 C C . PRO A 1 87 ? -12.127 1.331 -1.269 1.00 96.50 87 PRO A C 1
ATOM 679 O O . PRO A 1 87 ? -11.352 0.739 -2.018 1.00 96.50 87 PRO A O 1
ATOM 682 N N . ALA A 1 88 ? -12.499 2.596 -1.494 1.00 96.44 88 ALA A N 1
ATOM 683 C CA . ALA A 1 88 ? -12.028 3.401 -2.624 1.00 96.44 88 ALA A CA 1
ATOM 684 C C . ALA A 1 88 ? -10.490 3.529 -2.695 1.00 96.44 88 ALA A C 1
ATOM 686 O O . ALA A 1 88 ? -9.936 3.799 -3.762 1.00 96.44 88 ALA A O 1
ATOM 687 N N . ILE A 1 89 ? -9.785 3.304 -1.578 1.00 97.50 89 ILE A N 1
ATOM 688 C CA . ILE A 1 89 ? -8.319 3.291 -1.526 1.00 97.50 89 ILE A CA 1
ATOM 689 C C . ILE A 1 89 ? -7.730 2.159 -2.379 1.00 97.50 89 ILE A C 1
ATOM 691 O O . ILE A 1 89 ? -6.686 2.370 -2.995 1.00 97.50 89 ILE A O 1
ATOM 695 N N . PHE A 1 90 ? -8.367 0.982 -2.442 1.00 97.50 90 PHE A N 1
ATOM 696 C CA . PHE A 1 90 ? -7.840 -0.146 -3.220 1.00 97.50 90 PHE A CA 1
ATOM 697 C C . PHE A 1 90 ? -7.764 0.195 -4.709 1.00 97.50 90 PHE A C 1
ATOM 699 O O . PHE A 1 90 ? -6.695 0.071 -5.306 1.00 97.50 90 PHE A O 1
ATOM 706 N N . GLU A 1 91 ? -8.859 0.713 -5.270 1.00 97.00 91 GLU A N 1
ATOM 707 C CA . GLU A 1 91 ? -8.916 1.139 -6.673 1.00 97.00 91 GLU A CA 1
ATOM 708 C C . GLU A 1 91 ? -7.963 2.308 -6.941 1.00 97.00 91 GLU A C 1
ATOM 710 O O . GLU A 1 91 ? -7.191 2.285 -7.897 1.00 97.00 91 GLU A O 1
ATOM 715 N N . ALA A 1 92 ? -7.915 3.300 -6.042 1.00 96.88 92 ALA A N 1
ATOM 716 C CA . ALA A 1 92 ? -6.989 4.423 -6.181 1.00 96.88 92 ALA A CA 1
ATOM 717 C C . ALA A 1 92 ? -5.515 3.981 -6.194 1.00 96.88 92 ALA A C 1
ATOM 719 O O . ALA A 1 92 ? -4.696 4.577 -6.897 1.00 96.88 92 ALA A O 1
ATOM 720 N N . MET A 1 93 ? -5.164 2.938 -5.438 1.00 96.94 93 MET A N 1
ATOM 721 C CA . MET A 1 93 ? -3.823 2.359 -5.469 1.00 96.94 93 MET A CA 1
ATOM 722 C C . MET A 1 93 ? -3.566 1.534 -6.729 1.00 96.94 93 MET A C 1
ATOM 724 O O . MET A 1 93 ? -2.497 1.685 -7.319 1.00 96.94 93 MET A O 1
ATOM 728 N N . ALA A 1 94 ? -4.518 0.700 -7.152 1.00 96.88 94 ALA A N 1
ATOM 729 C CA . ALA A 1 94 ? -4.383 -0.140 -8.341 1.00 96.88 94 ALA A CA 1
ATOM 730 C C . ALA A 1 94 ? -4.193 0.703 -9.614 1.00 96.88 94 ALA A C 1
ATOM 732 O O . ALA A 1 94 ? -3.284 0.448 -10.403 1.00 96.88 94 ALA A O 1
ATOM 733 N N . GLU A 1 95 ? -4.970 1.777 -9.752 1.00 96.12 95 GLU A N 1
ATOM 734 C CA . GLU A 1 95 ? -4.875 2.741 -10.856 1.00 96.12 95 GLU A CA 1
ATOM 735 C C . GLU A 1 95 ? -3.639 3.654 -10.747 1.00 96.12 95 GLU A C 1
ATOM 737 O O . GLU A 1 95 ? -3.274 4.355 -11.691 1.00 96.12 95 GLU A O 1
ATOM 742 N N . GLY A 1 96 ? -2.965 3.662 -9.593 1.00 95.06 96 GLY A N 1
ATOM 743 C CA . GLY A 1 96 ? -1.797 4.500 -9.336 1.00 95.06 96 GLY A CA 1
ATOM 744 C C . GLY A 1 96 ? -2.102 5.966 -9.048 1.00 95.06 96 GLY A C 1
ATOM 745 O O . GLY A 1 96 ? -1.173 6.773 -9.036 1.00 95.06 96 GLY A O 1
ATOM 746 N N . ARG A 1 97 ? -3.366 6.300 -8.770 1.00 96.69 97 ARG A N 1
ATOM 747 C CA . ARG A 1 97 ? -3.771 7.621 -8.270 1.00 96.69 97 ARG A CA 1
ATOM 748 C C . ARG A 1 97 ? -3.233 7.887 -6.870 1.00 96.69 97 ARG A C 1
ATOM 750 O 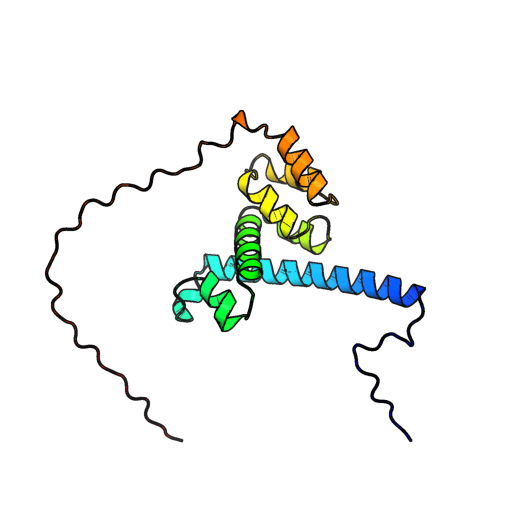O . ARG A 1 97 ? -3.029 9.042 -6.515 1.00 96.69 97 ARG A O 1
ATOM 757 N N . LEU A 1 98 ? -2.995 6.848 -6.072 1.00 96.50 98 LEU A N 1
ATOM 758 C CA . LEU A 1 98 ? -2.479 6.983 -4.716 1.00 96.50 98 LEU A CA 1
ATOM 759 C C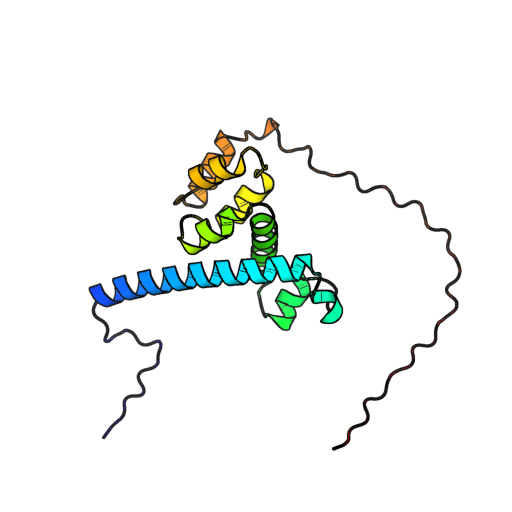 . LEU A 1 98 ? -1.334 6.000 -4.464 1.00 96.50 98 LEU A C 1
ATOM 761 O O . LEU A 1 98 ? -1.403 4.826 -4.817 1.00 96.50 98 LEU A O 1
ATOM 765 N N . HIS A 1 99 ? -0.269 6.473 -3.821 1.00 96.06 99 HIS A N 1
ATOM 766 C CA . HIS A 1 99 ? 0.863 5.635 -3.424 1.00 96.06 99 HIS A CA 1
ATOM 767 C C . HIS A 1 99 ? 0.754 5.220 -1.944 1.00 96.06 99 HIS A C 1
ATOM 769 O O . HIS A 1 99 ? 0.171 5.933 -1.127 1.00 96.06 99 HIS A O 1
ATOM 775 N N . LEU A 1 100 ? 1.390 4.105 -1.554 1.00 96.62 100 LEU A N 1
ATOM 776 C CA . LEU A 1 100 ? 1.296 3.525 -0.197 1.00 96.62 100 LEU A CA 1
ATOM 777 C C . LEU A 1 100 ? 1.601 4.532 0.930 1.00 96.62 100 LEU A C 1
ATOM 779 O O . LEU A 1 100 ? 0.947 4.546 1.972 1.00 96.62 100 LEU A O 1
ATOM 783 N N . ARG A 1 101 ? 2.605 5.397 0.740 1.00 96.50 101 ARG A N 1
ATOM 784 C CA . ARG A 1 101 ? 2.922 6.455 1.716 1.00 96.50 101 ARG A CA 1
ATOM 785 C C . ARG A 1 101 ? 1.789 7.479 1.861 1.00 96.50 101 ARG A C 1
ATOM 787 O O . ARG A 1 101 ? 1.546 7.928 2.971 1.00 96.50 101 ARG A O 1
ATOM 794 N N . GLY A 1 102 ? 1.106 7.819 0.770 1.00 96.75 102 GLY A N 1
ATOM 795 C CA . GLY A 1 102 ? 0.021 8.792 0.739 1.00 96.75 102 GLY A CA 1
ATOM 796 C C . GLY A 1 102 ? -1.170 8.265 1.519 1.00 96.75 102 GLY A C 1
ATOM 797 O O . GLY A 1 102 ? -1.658 8.959 2.398 1.00 96.75 102 GLY A O 1
ATOM 798 N N . VAL A 1 103 ? -1.528 6.991 1.324 1.00 97.25 103 VAL A N 1
ATOM 799 C CA . VAL A 1 103 ? -2.543 6.311 2.149 1.00 97.25 103 VAL A CA 1
ATOM 800 C C . VAL A 1 103 ? -2.237 6.454 3.639 1.00 97.25 103 VAL A C 1
ATOM 802 O O . VAL A 1 103 ? -3.097 6.868 4.406 1.00 97.25 103 VAL A O 1
ATOM 805 N N . ASN A 1 104 ? -1.001 6.162 4.050 1.00 97.19 104 ASN A N 1
ATOM 806 C CA . ASN A 1 104 ? -0.604 6.247 5.457 1.00 97.19 104 ASN A CA 1
ATOM 807 C C . ASN A 1 104 ? -0.647 7.678 6.022 1.00 97.19 104 ASN A C 1
ATOM 809 O O . ASN A 1 104 ? -0.896 7.844 7.212 1.00 97.19 104 ASN A O 1
ATOM 813 N N . LEU A 1 105 ? -0.401 8.698 5.193 1.00 96.69 105 LEU A N 1
ATOM 814 C CA . LEU A 1 105 ? -0.529 10.103 5.591 1.00 96.69 105 LEU A CA 1
ATOM 815 C C . LEU A 1 105 ? -1.992 10.539 5.711 1.00 96.69 105 LEU A C 1
ATOM 817 O O . LEU A 1 105 ? -2.317 11.315 6.602 1.00 96.69 105 LEU A O 1
ATOM 821 N N . LEU A 1 106 ? -2.859 10.044 4.825 1.00 96.12 106 LEU A N 1
ATOM 822 C CA . LEU A 1 106 ? -4.281 10.384 4.798 1.00 96.12 106 LEU A CA 1
ATOM 823 C C . LEU A 1 106 ? -5.079 9.643 5.873 1.00 96.12 106 LEU A C 1
ATOM 825 O O . LEU A 1 106 ? -6.029 10.207 6.402 1.00 96.12 106 LEU A O 1
ATOM 829 N N . ALA A 1 107 ? -4.693 8.410 6.214 1.00 95.31 107 ALA A N 1
ATOM 830 C CA . ALA A 1 107 ? -5.438 7.528 7.115 1.00 95.31 107 ALA A CA 1
ATOM 831 C C . ALA A 1 107 ? -5.927 8.185 8.425 1.00 95.31 107 ALA A C 1
ATOM 833 O O . ALA A 1 107 ? -7.080 7.953 8.779 1.00 95.31 107 ALA A O 1
ATOM 834 N N . PRO A 1 108 ? -5.141 9.029 9.128 1.00 94.69 108 PRO A N 1
ATOM 835 C CA . PRO A 1 108 ? -5.602 9.691 10.352 1.00 94.69 108 PRO A CA 1
ATOM 836 C C . PRO A 1 108 ? -6.683 10.764 10.144 1.00 94.69 108 PRO A C 1
ATOM 838 O O . PRO A 1 108 ? -7.343 11.138 11.107 1.00 94.69 108 PRO A O 1
ATOM 841 N N . TYR A 1 109 ? -6.837 11.280 8.922 1.00 94.06 109 TYR A N 1
ATOM 842 C CA . TYR A 1 109 ? -7.741 12.386 8.581 1.00 94.06 109 TYR A CA 1
ATOM 843 C C . TYR A 1 109 ? -8.998 11.925 7.833 1.00 94.06 109 TYR A C 1
ATOM 845 O O . TYR A 1 109 ? -9.898 12.732 7.599 1.00 94.06 109 TYR A O 1
ATOM 853 N N . LEU A 1 110 ? -9.058 10.651 7.430 1.00 94.25 110 LEU A N 1
ATOM 854 C CA . LEU A 1 110 ? -10.205 10.097 6.718 1.00 94.25 110 LEU A CA 1
ATOM 855 C C . LEU A 1 110 ? -11.377 9.878 7.676 1.00 94.25 110 LEU A C 1
ATOM 857 O O . LEU A 1 110 ? -11.271 9.155 8.667 1.00 94.25 110 LEU A O 1
ATOM 861 N N . THR A 1 111 ? -12.517 10.460 7.327 1.00 94.50 111 THR A N 1
ATOM 862 C CA . THR A 1 111 ? -13.816 10.210 7.951 1.00 94.50 111 THR A CA 1
ATOM 863 C C . THR A 1 111 ? -14.812 9.771 6.876 1.00 94.50 111 THR A C 1
ATOM 865 O O . THR A 1 111 ? -14.600 10.069 5.696 1.00 94.50 111 THR A O 1
ATOM 868 N N . PRO A 1 112 ? -15.903 9.067 7.231 1.00 92.44 112 PRO A N 1
ATOM 869 C CA . PRO A 1 112 ? -16.923 8.655 6.262 1.00 92.44 112 PRO A CA 1
ATOM 870 C C . PRO A 1 112 ? -17.472 9.808 5.410 1.00 92.44 112 PRO A C 1
ATOM 872 O O . PRO A 1 112 ? -17.826 9.601 4.256 1.00 92.44 112 PRO A O 1
ATOM 875 N N . GLU A 1 113 ? -17.499 11.024 5.954 1.00 92.62 113 GLU A N 1
ATOM 876 C CA . GLU A 1 113 ? -18.036 12.219 5.302 1.00 92.62 113 GLU A CA 1
ATOM 877 C C . GLU A 1 113 ? -17.034 12.882 4.348 1.00 92.62 113 GLU A C 1
ATOM 879 O O . GLU A 1 113 ? -17.440 13.528 3.384 1.00 92.62 113 GLU A O 1
ATOM 884 N N . ASN A 1 114 ? -15.727 12.758 4.611 1.00 94.62 114 ASN A N 1
ATOM 885 C CA . ASN A 1 114 ? -14.687 13.460 3.853 1.00 94.62 114 ASN A CA 1
ATOM 886 C C . ASN A 1 114 ? -13.867 12.553 2.923 1.00 94.62 114 ASN A C 1
ATOM 888 O O . ASN A 1 114 ? -13.104 13.073 2.102 1.00 94.62 114 ASN A O 1
ATOM 892 N N . ALA A 1 115 ? -14.011 11.228 3.048 1.00 93.44 115 ALA A N 1
ATOM 893 C CA . ALA A 1 115 ? -13.106 10.263 2.439 1.00 93.44 115 ALA A CA 1
ATOM 894 C C . ALA A 1 115 ? -12.993 10.445 0.925 1.00 93.44 115 ALA A C 1
ATOM 896 O O . ALA A 1 115 ? -11.889 10.621 0.414 1.00 93.44 115 ALA A O 1
ATOM 897 N N . ASP A 1 116 ? -14.119 10.491 0.213 1.00 92.81 116 ASP A N 1
ATOM 898 C CA . ASP A 1 116 ? -14.116 10.624 -1.245 1.00 92.81 116 ASP A CA 1
ATOM 899 C C . ASP A 1 116 ? -13.458 11.936 -1.689 1.00 92.81 116 ASP A C 1
ATOM 901 O O . ASP A 1 116 ? -12.562 11.940 -2.534 1.00 92.81 116 ASP A O 1
ATOM 905 N N . ALA A 1 117 ? -13.834 13.056 -1.069 1.00 94.94 117 ALA A N 1
ATOM 906 C CA . ALA A 1 117 ? -13.298 14.369 -1.411 1.00 94.94 117 ALA A CA 1
ATOM 907 C C . ALA A 1 117 ? -11.792 14.486 -1.116 1.00 94.94 117 ALA A C 1
ATOM 909 O O . ALA A 1 117 ? -11.057 15.121 -1.878 1.00 94.94 117 ALA A O 1
ATOM 910 N N . LEU A 1 118 ? -11.318 13.893 -0.016 1.00 95.38 118 LEU A N 1
ATOM 911 C CA . LEU A 1 118 ? -9.907 13.922 0.362 1.00 95.38 118 LEU A CA 1
ATOM 912 C C . LEU A 1 118 ? -9.066 12.989 -0.519 1.00 95.38 118 LEU A C 1
ATOM 914 O O . LEU A 1 118 ? -7.988 13.386 -0.962 1.00 95.38 118 LEU A O 1
ATOM 918 N N . LEU A 1 119 ? -9.569 11.790 -0.830 1.00 95.88 119 LEU A N 1
ATOM 919 C CA . LEU A 1 119 ? -8.903 10.846 -1.731 1.00 95.88 119 LEU A CA 1
ATOM 920 C C . LEU A 1 119 ? -8.789 11.407 -3.152 1.00 95.88 119 LEU A C 1
ATOM 922 O O . LEU A 1 119 ? -7.730 11.285 -3.766 1.00 95.88 119 LEU A O 1
ATOM 926 N N . GLN A 1 120 ? -9.834 12.069 -3.659 1.00 95.69 120 GLN A N 1
ATOM 927 C CA . GLN A 1 120 ? -9.777 12.740 -4.961 1.00 95.69 120 GLN A CA 1
ATOM 928 C C . GLN A 1 120 ? -8.795 13.915 -4.955 1.00 95.69 120 GLN A C 1
ATOM 930 O O . GLN A 1 120 ? -8.007 14.062 -5.885 1.00 95.69 120 GLN A O 1
ATOM 935 N N . ALA A 1 121 ? -8.774 14.720 -3.889 1.00 95.62 121 ALA A N 1
ATOM 936 C CA . ALA A 1 121 ? -7.824 15.827 -3.772 1.00 95.62 121 ALA A CA 1
ATOM 937 C C . ALA A 1 121 ? -6.362 15.356 -3.684 1.00 95.62 121 ALA A C 1
ATOM 939 O O . ALA A 1 121 ? -5.464 16.064 -4.136 1.00 95.62 121 ALA A O 1
ATOM 940 N N . ALA A 1 122 ? -6.119 14.175 -3.113 1.00 96.38 122 ALA A N 1
ATOM 941 C CA . ALA A 1 122 ? -4.795 13.571 -3.007 1.00 96.38 122 ALA A CA 1
ATOM 942 C C . ALA A 1 122 ? -4.366 12.781 -4.257 1.00 96.38 122 ALA A C 1
ATOM 944 O O . ALA A 1 122 ? -3.217 12.341 -4.332 1.00 96.38 122 ALA A O 1
ATOM 945 N N . ALA A 1 123 ? -5.259 12.585 -5.230 1.00 96.69 123 ALA A N 1
ATOM 946 C CA . ALA A 1 123 ? -4.972 11.793 -6.416 1.00 96.69 123 ALA A CA 1
ATOM 947 C C . ALA A 1 123 ? -3.833 12.406 -7.250 1.00 96.69 123 ALA A C 1
ATOM 949 O O . ALA A 1 123 ? -3.793 13.611 -7.490 1.00 96.69 123 ALA A O 1
ATOM 950 N N . ASN A 1 124 ? -2.917 11.554 -7.714 1.00 96.50 124 ASN A N 1
ATOM 951 C CA . ASN A 1 124 ? -1.744 11.889 -8.528 1.00 96.50 124 ASN A CA 1
ATOM 952 C C . ASN A 1 124 ? -0.766 12.883 -7.879 1.00 96.50 124 ASN A C 1
ATOM 954 O O . ASN A 1 124 ? 0.120 13.398 -8.559 1.00 96.50 124 ASN A O 1
ATOM 958 N N . LYS A 1 125 ? -0.896 13.144 -6.574 1.00 96.25 125 LYS A N 1
ATOM 959 C CA . LYS A 1 125 ? 0.013 14.017 -5.833 1.00 96.25 125 LYS A CA 1
ATOM 960 C C . LYS A 1 125 ? 1.227 13.255 -5.320 1.00 96.25 125 LYS A C 1
ATOM 962 O O . LYS A 1 125 ? 1.160 12.083 -4.949 1.00 96.25 125 LYS A O 1
ATOM 967 N N . THR A 1 126 ? 2.348 13.956 -5.261 1.00 97.06 126 THR A N 1
ATOM 968 C CA . THR A 1 126 ? 3.546 13.511 -4.557 1.00 97.06 126 THR A CA 1
ATOM 969 C C . THR A 1 126 ? 3.323 13.534 -3.047 1.00 97.06 126 THR A C 1
ATOM 971 O O . THR A 1 126 ? 2.430 14.200 -2.525 1.00 97.06 126 THR A O 1
ATOM 974 N N . THR A 1 127 ? 4.202 12.858 -2.307 1.00 95.94 127 THR A N 1
ATOM 975 C CA . THR A 1 127 ? 4.141 12.844 -0.837 1.00 95.94 127 THR A CA 1
ATOM 976 C C . THR A 1 127 ? 4.170 14.255 -0.244 1.00 95.94 127 THR A C 1
ATOM 978 O O . THR A 1 127 ? 3.380 14.552 0.645 1.00 95.94 127 THR A O 1
ATOM 981 N N . ARG A 1 128 ? 5.021 15.139 -0.776 1.00 96.38 128 ARG A N 1
ATOM 982 C CA . ARG A 1 128 ? 5.137 16.526 -0.309 1.00 96.38 128 ARG A CA 1
ATOM 983 C C . ARG A 1 128 ? 3.860 17.327 -0.562 1.00 96.38 128 ARG A C 1
ATOM 985 O O . ARG A 1 128 ? 3.440 18.088 0.300 1.00 96.38 128 ARG A O 1
ATOM 992 N N . GLU A 1 129 ? 3.237 17.153 -1.721 1.00 97.25 129 GLU A N 1
ATOM 993 C CA . GLU A 1 129 ? 1.979 17.834 -2.045 1.00 97.25 129 GLU A CA 1
ATOM 994 C C . GLU A 1 129 ? 0.812 17.316 -1.197 1.00 97.25 129 GLU A C 1
ATOM 996 O O . GLU A 1 129 ? -0.073 18.091 -0.848 1.00 97.25 129 GLU A O 1
ATOM 1001 N N . ILE A 1 130 ? 0.808 16.029 -0.828 1.00 96.62 130 ILE A N 1
ATOM 1002 C CA . ILE A 1 130 ? -0.169 15.479 0.125 1.00 96.62 130 ILE A CA 1
ATOM 1003 C C . ILE A 1 130 ? 0.040 16.094 1.513 1.00 96.62 130 ILE A C 1
ATOM 1005 O O . ILE A 1 130 ? -0.927 16.490 2.156 1.00 96.62 130 ILE A O 1
ATOM 1009 N N . GLU A 1 131 ? 1.284 16.217 1.980 1.00 95.12 131 GLU A N 1
ATOM 1010 C CA . GLU A 1 131 ? 1.588 16.877 3.257 1.00 95.12 131 GLU A CA 1
ATOM 1011 C C . GLU A 1 131 ? 1.149 18.350 3.259 1.00 95.12 131 GLU A C 1
ATOM 1013 O O . GLU A 1 131 ? 0.584 18.815 4.247 1.00 95.12 131 GLU A O 1
ATOM 1018 N N . GLN A 1 132 ? 1.344 19.066 2.147 1.00 95.56 132 GLN A N 1
ATOM 1019 C CA . GLN A 1 132 ? 0.860 20.441 1.972 1.00 95.56 132 GLN A CA 1
ATOM 1020 C C . GLN A 1 132 ? -0.670 20.515 1.981 1.00 95.56 132 GLN A C 1
ATOM 1022 O O . GLN A 1 132 ? -1.231 21.296 2.745 1.00 95.56 132 GLN A O 1
ATOM 1027 N N . LEU A 1 133 ? -1.345 19.650 1.216 1.00 94.94 133 LEU A N 1
ATOM 1028 C CA . LEU A 1 133 ? -2.806 19.546 1.196 1.00 94.94 133 LEU A CA 1
ATOM 1029 C C . LEU A 1 133 ? -3.375 19.321 2.605 1.00 94.94 133 LEU A C 1
ATOM 1031 O O . LEU A 1 133 ? -4.371 19.934 2.984 1.00 94.94 133 LEU A O 1
ATOM 1035 N N . LEU A 1 134 ? -2.745 18.435 3.379 1.00 94.69 134 LEU A N 1
ATOM 1036 C CA . LEU A 1 134 ? -3.146 18.152 4.754 1.00 94.69 134 LEU A CA 1
ATOM 1037 C C . LEU A 1 134 ? -2.897 19.347 5.676 1.00 94.69 134 LEU A C 1
ATOM 1039 O O . LEU A 1 134 ? -3.764 19.665 6.481 1.00 94.69 134 LEU A O 1
ATOM 1043 N N . ALA A 1 135 ? -1.760 20.031 5.542 1.00 93.06 135 ALA A N 1
ATOM 1044 C CA . ALA A 1 135 ? -1.452 21.216 6.339 1.00 93.06 135 ALA A CA 1
ATOM 1045 C C . ALA A 1 135 ? -2.421 22.383 6.072 1.00 93.06 135 ALA A C 1
ATOM 1047 O O . ALA A 1 135 ? -2.761 23.113 7.000 1.00 93.06 135 ALA A O 1
ATOM 1048 N N . GLU A 1 136 ? -2.872 22.545 4.826 1.00 92.00 136 GLU A N 1
ATOM 1049 C CA . GLU A 1 136 ? -3.850 23.566 4.430 1.00 92.00 136 GLU A CA 1
ATOM 1050 C C . GLU A 1 136 ? -5.259 23.252 4.945 1.00 92.00 136 GLU A C 1
ATOM 1052 O O . GLU A 1 136 ? -5.959 24.145 5.418 1.00 92.00 136 GLU A O 1
ATOM 1057 N N . ARG A 1 137 ? -5.683 21.984 4.861 1.00 90.19 137 ARG A N 1
ATOM 1058 C CA . ARG A 1 137 ? -7.042 21.561 5.243 1.00 90.19 137 ARG A CA 1
ATOM 1059 C C . ARG A 1 137 ? -7.216 21.298 6.733 1.00 90.19 137 ARG A C 1
ATOM 1061 O O . ARG A 1 137 ? -8.310 21.494 7.245 1.00 90.19 137 ARG A O 1
ATOM 1068 N N . PHE A 1 138 ? -6.157 20.862 7.410 1.00 88.19 138 PHE A N 1
ATOM 1069 C CA . PHE A 1 138 ? -6.160 20.521 8.831 1.00 88.19 138 PHE A CA 1
ATOM 1070 C C . PHE A 1 138 ? -5.007 21.243 9.548 1.00 88.19 138 PHE A C 1
ATOM 1072 O O . PHE A 1 138 ? -3.991 20.625 9.891 1.00 88.19 138 PHE A O 1
ATOM 1079 N N . PRO A 1 139 ? -5.122 22.566 9.777 1.00 82.25 139 PRO A N 1
ATOM 1080 C CA . PRO A 1 139 ? -4.140 23.303 10.561 1.00 82.25 139 PRO A CA 1
ATOM 1081 C C . PRO A 1 139 ? -3.992 22.672 11.953 1.00 82.25 139 PRO A C 1
ATOM 1083 O O . PRO A 1 139 ? -4.971 22.220 12.545 1.00 82.25 139 PRO A O 1
ATOM 1086 N N . ARG A 1 140 ? -2.769 22.671 12.504 1.00 62.59 140 ARG A N 1
ATOM 1087 C CA . ARG A 1 140 ? -2.367 21.980 13.757 1.00 62.59 140 ARG A CA 1
ATOM 1088 C C . ARG A 1 140 ? -3.198 22.287 15.019 1.00 62.59 140 ARG A C 1
ATOM 1090 O O . ARG A 1 140 ? -2.919 21.714 16.069 1.00 62.59 140 ARG A O 1
ATOM 1097 N N . SER A 1 141 ? -4.197 23.157 14.943 1.00 54.97 141 SER A N 1
ATOM 1098 C CA . SER A 1 141 ? -5.102 23.480 16.044 1.00 54.97 141 SER A CA 1
ATOM 1099 C C . SER A 1 141 ? -6.065 22.338 16.413 1.00 54.97 141 SER A C 1
ATOM 1101 O O . SER A 1 141 ? -6.582 22.353 17.525 1.00 54.97 141 SER A O 1
ATOM 1103 N N . GLU A 1 142 ? -6.279 21.328 15.555 1.00 54.66 142 GLU A N 1
ATOM 1104 C CA . GLU A 1 142 ? -7.301 20.281 15.788 1.00 54.66 142 GLU A CA 1
ATOM 1105 C C . GLU A 1 142 ? -6.761 18.880 16.169 1.00 54.66 142 GLU A C 1
ATOM 1107 O O . GLU A 1 142 ? -7.535 17.986 16.500 1.00 54.66 142 GLU A O 1
ATOM 1112 N N . THR A 1 143 ? -5.442 18.644 16.196 1.00 47.06 143 THR A N 1
ATOM 1113 C CA . THR A 1 143 ? -4.886 17.267 16.228 1.00 47.06 143 THR A CA 1
ATOM 1114 C C . THR A 1 143 ? -4.394 16.735 17.588 1.00 47.06 143 THR A C 1
ATOM 1116 O O . THR A 1 143 ? -3.668 15.744 17.622 1.00 47.06 143 THR A O 1
ATOM 1119 N N . LEU A 1 144 ? -4.780 17.322 18.731 1.00 44.19 144 LEU A N 1
ATOM 1120 C CA . LEU A 1 144 ? -4.402 16.817 20.074 1.00 44.19 144 LEU A CA 1
ATOM 1121 C C . LEU A 1 144 ? -5.558 16.195 20.884 1.00 44.19 144 LEU A C 1
ATOM 1123 O O . LEU A 1 144 ? -5.530 16.211 22.111 1.00 44.19 144 LEU A O 1
ATOM 1127 N N . ALA A 1 145 ? -6.550 15.584 20.228 1.00 42.62 145 ALA A N 1
ATOM 1128 C CA . ALA A 1 145 ? -7.644 14.876 20.912 1.00 42.62 145 ALA A CA 1
ATOM 1129 C C . ALA A 1 145 ? -7.758 13.375 20.564 1.00 42.62 145 ALA A C 1
ATOM 1131 O O . ALA A 1 145 ? -8.842 12.806 20.637 1.00 42.62 145 ALA A O 1
ATOM 1132 N N . LEU A 1 146 ? -6.655 12.701 20.208 1.00 49.12 146 LEU A N 1
ATOM 1133 C CA . LEU A 1 146 ? -6.640 11.246 19.952 1.00 49.12 146 LEU A CA 1
ATOM 1134 C C . LEU A 1 146 ? -5.676 10.459 20.855 1.00 49.12 146 LEU A C 1
ATOM 1136 O O . LEU A 1 146 ? -5.213 9.378 20.499 1.00 49.12 146 LEU A O 1
ATOM 1140 N N . VAL A 1 147 ? -5.422 10.944 22.073 1.00 46.53 147 VAL A N 1
ATOM 1141 C CA . VAL A 1 147 ? -4.997 10.052 23.162 1.00 46.53 147 VAL A CA 1
ATOM 1142 C C . VAL A 1 147 ? -6.266 9.549 23.839 1.00 46.53 147 VAL A C 1
ATOM 1144 O O . VAL A 1 147 ? -6.797 10.190 24.743 1.00 46.53 147 VAL A O 1
ATOM 1147 N N . GLN A 1 148 ? -6.778 8.399 23.395 1.00 45.81 148 GLN A N 1
ATOM 1148 C CA . GLN A 1 148 ? -7.713 7.643 24.223 1.00 45.81 148 GLN A CA 1
ATOM 1149 C C . GLN A 1 148 ? -7.020 7.365 25.558 1.00 45.81 148 GLN A C 1
ATOM 1151 O O . GLN A 1 148 ? -5.968 6.724 25.605 1.00 45.81 148 GLN A O 1
ATOM 1156 N N . ALA A 1 149 ? -7.594 7.876 26.646 1.00 39.22 149 ALA A N 1
ATOM 1157 C CA . ALA A 1 149 ? -7.157 7.531 27.983 1.00 39.22 149 ALA A CA 1
ATOM 1158 C C . ALA A 1 149 ? -7.253 6.009 28.136 1.00 39.22 149 ALA A C 1
ATOM 1160 O O . ALA A 1 149 ? -8.347 5.446 28.124 1.00 39.22 149 ALA A O 1
ATOM 1161 N N . ILE A 1 150 ? -6.106 5.340 28.272 1.00 46.81 150 ILE A N 1
ATOM 1162 C CA . ILE A 1 150 ? -6.062 3.935 28.673 1.00 46.81 150 ILE A CA 1
ATOM 1163 C C . ILE A 1 150 ? -6.766 3.873 30.035 1.00 46.81 150 ILE A C 1
ATOM 1165 O O . ILE A 1 150 ? -6.303 4.535 30.974 1.00 46.81 150 ILE A O 1
ATOM 1169 N N . PRO A 1 151 ? -7.875 3.124 30.186 1.00 44.97 151 PRO A N 1
ATOM 1170 C CA . PRO A 1 151 ? -8.475 2.921 31.491 1.00 44.97 151 PRO A CA 1
ATOM 1171 C C . PRO A 1 151 ? -7.394 2.344 32.398 1.00 44.97 151 PRO A C 1
ATOM 1173 O O . PRO A 1 151 ? -6.806 1.307 32.084 1.00 44.97 151 PRO A O 1
ATOM 1176 N N . ARG A 1 152 ? -7.091 3.024 33.509 1.00 37.12 152 ARG A N 1
ATOM 1177 C CA . ARG A 1 152 ? -6.200 2.470 34.529 1.00 37.12 152 ARG A CA 1
ATOM 1178 C C . ARG A 1 152 ? -6.769 1.110 34.922 1.00 37.12 152 ARG A C 1
ATOM 1180 O O . ARG A 1 152 ? -7.856 1.043 35.495 1.00 37.12 152 ARG A O 1
ATOM 1187 N N . HIS A 1 153 ? -6.057 0.039 34.575 1.00 55.25 153 HIS A N 1
ATOM 1188 C CA . HIS A 1 153 ? -6.386 -1.305 35.023 1.00 55.25 153 HIS A CA 1
ATOM 1189 C C . HIS A 1 153 ? -6.598 -1.256 36.539 1.00 55.25 153 HIS A C 1
ATOM 1191 O O . HIS A 1 153 ? -5.687 -0.890 37.285 1.00 55.25 153 HIS A O 1
ATOM 1197 N N . ARG A 1 154 ? -7.802 -1.620 37.003 1.00 52.91 154 ARG A N 1
ATOM 1198 C CA . ARG A 1 154 ? -7.985 -1.969 38.414 1.00 52.91 154 ARG A CA 1
ATOM 1199 C C . ARG A 1 154 ? -7.000 -3.101 38.718 1.00 52.91 154 ARG A C 1
ATOM 1201 O O . ARG A 1 154 ? -6.934 -4.042 37.919 1.00 52.91 154 ARG A O 1
ATOM 1208 N N . PRO A 1 155 ? -6.229 -3.033 39.817 1.00 49.75 155 PRO A N 1
ATOM 1209 C CA . PRO A 1 155 ? -5.357 -4.133 40.188 1.00 49.75 155 PRO A CA 1
ATOM 1210 C C . PRO A 1 155 ? -6.216 -5.388 40.337 1.00 49.75 155 PRO A C 1
ATOM 1212 O O . PRO A 1 155 ? -7.155 -5.429 41.131 1.00 49.75 155 PRO A O 1
ATOM 1215 N N . CYS A 1 156 ? -5.927 -6.390 39.509 1.00 39.22 156 CYS A N 1
ATOM 1216 C CA . CYS A 1 156 ? -6.569 -7.690 39.596 1.00 39.22 156 CYS A CA 1
ATOM 1217 C C . CYS A 1 156 ? -6.200 -8.306 40.956 1.00 39.22 156 CYS A C 1
ATOM 1219 O O . CYS A 1 156 ? -5.007 -8.336 41.288 1.00 39.22 156 CYS A O 1
ATOM 1221 N N . PRO A 1 157 ? -7.162 -8.802 41.756 1.00 48.75 157 PRO A N 1
ATOM 1222 C CA . PRO A 1 157 ? -6.828 -9.545 42.958 1.00 48.75 157 PRO A CA 1
ATOM 1223 C C . PRO A 1 157 ? -6.041 -10.791 42.544 1.00 48.75 157 PRO A C 1
ATOM 1225 O O . PRO A 1 157 ? -6.487 -11.596 41.721 1.00 48.75 157 PRO A O 1
ATOM 1228 N N . ARG A 1 158 ? -4.825 -10.905 43.087 1.00 43.94 158 ARG A N 1
ATOM 1229 C CA . ARG A 1 158 ? -3.942 -12.060 42.923 1.00 43.94 158 ARG A CA 1
ATOM 1230 C C . ARG A 1 158 ? -4.670 -13.301 43.427 1.00 43.94 158 ARG A C 1
ATOM 1232 O O . ARG A 1 158 ? -4.678 -13.569 44.622 1.00 43.94 158 ARG A O 1
ATOM 1239 N N . THR A 1 159 ? -5.251 -14.062 42.510 1.00 49.56 159 THR A N 1
ATOM 1240 C CA . THR A 1 159 ? -5.715 -15.415 42.812 1.00 49.56 159 THR A CA 1
ATOM 1241 C C . THR A 1 159 ? -4.600 -16.364 42.401 1.00 49.56 159 THR A C 1
ATOM 1243 O O . THR A 1 159 ? -4.087 -16.298 41.283 1.00 49.56 159 THR A O 1
ATOM 1246 N N . SER A 1 160 ? -4.146 -17.167 43.355 1.00 52.97 160 SER A N 1
ATOM 1247 C CA . SER A 1 160 ? -3.019 -18.083 43.232 1.00 52.97 160 SER A CA 1
ATOM 1248 C C . SER A 1 160 ? -3.179 -19.014 42.029 1.00 52.97 160 SER A C 1
ATOM 1250 O O . SER A 1 160 ? -4.132 -19.782 41.916 1.00 52.97 160 SER A O 1
ATOM 1252 N N . VAL A 1 161 ? -2.203 -18.960 41.122 1.00 52.44 161 VAL A N 1
ATOM 1253 C CA . VAL A 1 161 ? -2.089 -19.897 40.007 1.00 52.44 161 VAL A CA 1
ATOM 1254 C C . VAL A 1 161 ? -1.822 -21.285 40.593 1.00 52.44 161 VAL A C 1
ATOM 1256 O O . VAL A 1 161 ? -0.708 -21.588 41.023 1.00 52.44 161 VAL A O 1
ATOM 1259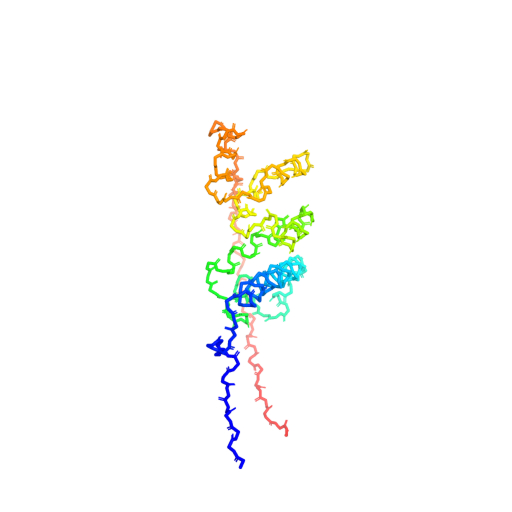 N N . ARG A 1 162 ? -2.835 -22.157 40.597 1.00 48.38 162 ARG A N 1
ATOM 1260 C CA . ARG A 1 162 ? -2.590 -23.601 40.634 1.00 48.38 162 ARG A CA 1
ATOM 1261 C C . ARG A 1 162 ? -1.892 -23.968 39.325 1.00 48.38 162 ARG A C 1
ATOM 1263 O O . ARG A 1 162 ? -2.433 -23.759 38.243 1.00 48.38 162 ARG A O 1
ATOM 1270 N N . ARG A 1 163 ? -0.658 -24.465 39.440 1.00 46.22 163 ARG A N 1
ATOM 1271 C CA . ARG A 1 163 ? 0.163 -24.952 38.324 1.00 46.22 163 ARG A CA 1
ATOM 1272 C C . ARG A 1 163 ? -0.627 -25.973 37.496 1.00 46.22 163 ARG A C 1
ATOM 1274 O O . ARG A 1 163 ? -0.931 -27.052 37.993 1.00 46.22 163 ARG A O 1
ATOM 1281 N N . CYS A 1 164 ? -0.901 -25.655 36.233 1.00 38.22 164 CYS A N 1
ATOM 1282 C CA . CYS A 1 164 ? -1.236 -26.668 35.234 1.00 38.22 164 CYS A CA 1
ATOM 1283 C C . CYS A 1 164 ? 0.070 -27.307 34.730 1.00 38.22 164 CYS A C 1
ATOM 1285 O O . CYS A 1 164 ? 1.014 -26.576 34.416 1.00 38.22 164 CYS A O 1
ATOM 1287 N N . PRO A 1 165 ? 0.172 -28.645 34.660 1.00 46.22 165 PRO A N 1
ATOM 1288 C CA . PRO A 1 165 ? 1.369 -29.302 34.168 1.00 46.22 165 PRO A CA 1
ATOM 1289 C C . PRO A 1 165 ? 1.436 -29.150 32.645 1.00 46.22 165 PRO A C 1
ATOM 1291 O O . PRO A 1 165 ? 0.579 -29.635 31.910 1.00 46.22 165 PRO A O 1
ATOM 1294 N N . PHE A 1 166 ? 2.478 -28.471 32.171 1.00 39.28 166 PHE A N 1
ATOM 1295 C CA . PHE A 1 166 ? 2.825 -28.392 30.757 1.00 39.28 166 PHE A CA 1
ATOM 1296 C C . PHE A 1 166 ? 3.212 -29.791 30.256 1.00 39.28 166 PHE A C 1
ATOM 1298 O O . PHE A 1 166 ? 4.309 -30.287 30.522 1.00 39.28 166 PHE A O 1
ATOM 1305 N N . ARG A 1 167 ? 2.295 -30.462 29.553 1.00 46.97 167 ARG A N 1
ATOM 1306 C CA . ARG A 1 167 ? 2.559 -31.746 28.898 1.00 46.97 167 ARG A CA 1
ATOM 1307 C C . ARG A 1 167 ? 3.250 -31.460 27.562 1.00 46.97 167 ARG A C 1
ATOM 1309 O O . ARG A 1 167 ? 2.609 -31.042 26.604 1.00 46.97 167 ARG A O 1
ATOM 1316 N N . ARG A 1 168 ? 4.570 -31.672 27.497 1.00 46.09 168 ARG A N 1
ATOM 1317 C CA . ARG A 1 168 ? 5.319 -31.722 26.229 1.00 46.09 168 ARG A CA 1
ATOM 1318 C C . ARG A 1 168 ? 4.750 -32.853 25.369 1.00 46.09 168 ARG A C 1
ATOM 1320 O O . ARG A 1 168 ? 4.926 -34.022 25.710 1.00 46.09 168 ARG A O 1
ATOM 1327 N N . ALA A 1 169 ? 4.108 -32.519 24.254 1.00 48.22 169 ALA A N 1
ATOM 1328 C CA . ALA A 1 169 ? 3.864 -33.487 23.193 1.00 48.22 169 ALA A CA 1
ATOM 1329 C C . ALA A 1 169 ? 5.213 -33.829 22.542 1.00 48.22 169 ALA A C 1
ATOM 1331 O O . ALA A 1 169 ? 5.875 -32.971 21.957 1.00 48.22 169 ALA A O 1
ATOM 1332 N N . ARG A 1 170 ? 5.650 -35.080 22.709 1.00 44.56 170 ARG A N 1
ATOM 1333 C CA . ARG A 1 170 ? 6.762 -35.655 21.949 1.00 44.56 170 ARG A CA 1
ATOM 1334 C C . ARG A 1 170 ? 6.298 -35.786 20.499 1.00 44.56 170 ARG A C 1
ATOM 1336 O O . ARG A 1 170 ? 5.271 -36.409 20.257 1.00 44.56 170 ARG A O 1
ATOM 1343 N N . ARG A 1 171 ? 7.047 -35.218 19.552 1.00 45.91 171 ARG A N 1
ATOM 1344 C CA . ARG A 1 171 ? 6.945 -35.610 18.143 1.00 45.91 171 ARG A CA 1
ATOM 1345 C C . ARG A 1 171 ? 7.538 -37.012 18.027 1.00 45.91 171 ARG A C 1
ATOM 1347 O O . ARG A 1 171 ? 8.739 -37.180 18.215 1.00 45.91 171 ARG A O 1
ATOM 1354 N N . THR A 1 172 ? 6.695 -38.007 17.794 1.00 43.56 172 THR A N 1
ATOM 1355 C CA . THR A 1 172 ? 7.118 -39.309 17.281 1.00 43.56 172 THR A CA 1
ATOM 1356 C C . THR A 1 172 ? 7.321 -39.177 15.776 1.00 43.56 172 THR A C 1
ATOM 1358 O O . THR A 1 172 ? 6.443 -38.675 15.079 1.00 43.56 172 THR A O 1
ATOM 1361 N N . ALA A 1 173 ? 8.498 -39.583 15.310 1.00 40.53 173 ALA A N 1
ATOM 1362 C CA . ALA A 1 173 ? 8.789 -39.856 13.910 1.00 40.53 173 ALA A CA 1
ATOM 1363 C C . ALA A 1 173 ? 8.248 -41.246 13.535 1.00 40.53 173 ALA A C 1
ATOM 1365 O O . ALA A 1 173 ? 8.397 -42.162 14.343 1.00 40.53 173 ALA A O 1
ATOM 1366 N N . SER A 1 174 ? 7.623 -41.361 12.361 1.00 41.47 174 SER A N 1
ATOM 1367 C CA . SER A 1 174 ? 7.304 -42.544 11.519 1.00 41.47 174 SER A CA 1
ATOM 1368 C C . SER A 1 174 ? 6.322 -42.006 10.459 1.00 41.47 174 SER A C 1
ATOM 1370 O O . SER A 1 174 ? 5.426 -41.255 10.839 1.00 41.47 174 SER A O 1
ATOM 1372 N N . GLU A 1 175 ? 6.434 -42.202 9.150 1.00 40.44 175 GLU A N 1
ATOM 1373 C CA . GLU A 1 175 ? 7.145 -43.143 8.269 1.00 40.44 175 GLU A CA 1
ATOM 1374 C C . GLU A 1 175 ? 7.520 -42.417 6.967 1.00 40.44 175 GLU A C 1
ATOM 1376 O O . GLU A 1 175 ? 6.791 -41.463 6.601 1.00 40.44 175 GLU A O 1
#

Secondary structure (DSSP, 8-state):
-------TT--TTS-HHHHHHHHHHHHHHHHHHHHHHHHHHHHHHHTTTTTTTT-SSHHHHHHHTS---HHHHHHHHHHHHHHHHSTHHHHHHHTTSS-HHHHHHHGGG--TTTHHHHHHHTTT--HHHHHHHHHHHS-TTS-S--------PPPPP----PPPP----------

Radius of gyration: 23.58 Å; chains: 1; bounding box: 43×67×75 Å

pLDDT: mean 84.38, std 21.29, range [37.12, 98.56]

Organism: Eiseniibacteriota bacterium (NCBI:txid2212470)